Protein AF-A0A8S3BRE2-F1 (afdb_monomer_lite)

Radius of gyration: 19.0 Å; chains: 1; bounding box: 40×19×58 Å

Structure (mmCIF, N/CA/C/O backbone):
data_AF-A0A8S3BRE2-F1
#
_entry.id   AF-A0A8S3BRE2-F1
#
loop_
_atom_site.group_PDB
_atom_site.id
_atom_site.type_symbol
_atom_site.label_atom_id
_atom_site.label_alt_id
_atom_site.label_comp_id
_atom_site.label_asym_id
_atom_site.label_entity_id
_atom_site.label_seq_id
_atom_site.pdbx_PDB_ins_code
_atom_site.Cartn_x
_atom_site.Cartn_y
_atom_site.Cartn_z
_atom_site.occupancy
_atom_site.B_iso_or_equiv
_atom_site.auth_seq_id
_atom_site.auth_comp_id
_atom_site.auth_asym_id
_atom_site.auth_atom_id
_atom_site.pdbx_PDB_model_num
ATOM 1 N N . LYS A 1 1 ? -3.887 3.844 -18.952 1.00 48.41 1 LYS A N 1
ATOM 2 C CA . LYS A 1 1 ? -2.460 4.145 -18.679 1.00 48.41 1 LYS A CA 1
ATOM 3 C C . LYS A 1 1 ? -1.895 2.986 -17.866 1.00 48.41 1 LYS A C 1
ATOM 5 O O . LYS A 1 1 ? -2.081 2.978 -16.660 1.00 48.41 1 LYS A O 1
ATOM 10 N N . GLN A 1 2 ? -1.312 1.988 -18.527 1.00 53.56 2 GLN A N 1
ATOM 11 C CA . GLN A 1 2 ? -0.655 0.861 -17.862 1.00 53.56 2 GLN A CA 1
ATOM 12 C C . GLN A 1 2 ? 0.819 1.251 -17.725 1.00 53.56 2 GLN A C 1
ATOM 14 O O . GLN A 1 2 ? 1.545 1.248 -18.709 1.00 53.56 2 GLN A O 1
ATOM 19 N N .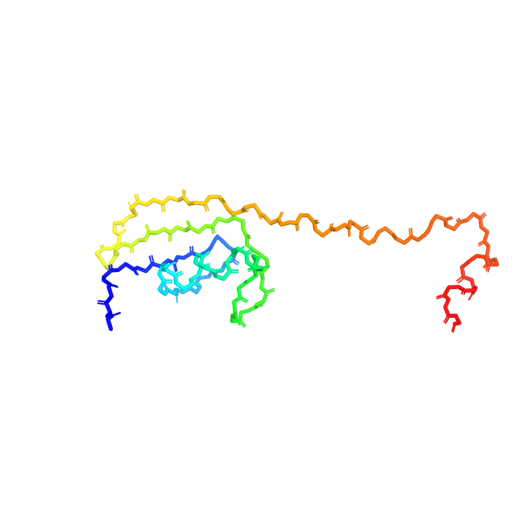 THR A 1 3 ? 1.229 1.746 -16.561 1.00 60.41 3 THR A N 1
ATOM 20 C CA . THR A 1 3 ? 2.645 2.026 -16.296 1.00 60.41 3 THR A CA 1
ATOM 21 C C . THR A 1 3 ? 3.325 0.717 -15.917 1.00 60.41 3 THR A C 1
ATOM 23 O O . THR A 1 3 ? 2.761 -0.014 -15.105 1.00 60.41 3 THR A O 1
ATOM 26 N N . ASP A 1 4 ? 4.523 0.440 -16.434 1.00 74.12 4 ASP A N 1
ATOM 27 C CA . ASP A 1 4 ? 5.333 -0.770 -16.175 1.00 74.12 4 ASP A CA 1
ATOM 28 C C . ASP A 1 4 ? 5.809 -0.950 -14.713 1.00 74.12 4 ASP A C 1
ATOM 30 O O . ASP A 1 4 ? 6.817 -1.606 -14.442 1.00 74.12 4 ASP A O 1
ATOM 34 N N . ILE A 1 5 ? 5.127 -0.308 -13.765 1.00 88.00 5 ILE A N 1
ATOM 35 C CA . ILE A 1 5 ? 5.433 -0.309 -12.343 1.00 88.00 5 ILE A CA 1
ATOM 36 C C . ILE A 1 5 ? 4.294 -0.991 -11.600 1.00 88.00 5 ILE A C 1
ATOM 38 O O . ILE A 1 5 ? 3.161 -0.492 -11.562 1.00 88.00 5 ILE A O 1
ATOM 42 N N . ILE A 1 6 ? 4.638 -2.084 -10.943 1.00 92.19 6 ILE A N 1
ATOM 43 C CA . ILE A 1 6 ? 3.767 -2.788 -10.018 1.00 92.19 6 ILE A CA 1
ATOM 44 C C . ILE A 1 6 ? 4.237 -2.548 -8.588 1.00 92.19 6 ILE A C 1
ATOM 46 O O . ILE A 1 6 ? 5.303 -1.985 -8.325 1.00 92.19 6 ILE A O 1
ATOM 50 N N . ALA A 1 7 ? 3.393 -2.944 -7.653 1.00 93.19 7 ALA A N 1
ATOM 51 C CA . ALA A 1 7 ? 3.686 -2.879 -6.247 1.00 93.19 7 ALA A CA 1
ATOM 52 C C . ALA A 1 7 ? 3.220 -4.129 -5.529 1.00 93.19 7 ALA A C 1
ATOM 54 O O . ALA A 1 7 ? 2.138 -4.657 -5.804 1.00 93.19 7 ALA A O 1
ATOM 55 N N . ARG A 1 8 ? 4.046 -4.556 -4.583 1.00 92.38 8 ARG A N 1
ATOM 56 C CA . ARG A 1 8 ? 3.802 -5.673 -3.680 1.00 92.38 8 ARG A CA 1
ATOM 57 C C . ARG A 1 8 ? 3.747 -5.143 -2.259 1.00 92.38 8 ARG A C 1
ATOM 59 O O . ARG A 1 8 ? 4.350 -4.121 -1.952 1.00 92.38 8 ARG A O 1
ATOM 66 N N . ILE A 1 9 ? 2.999 -5.820 -1.404 1.00 92.69 9 ILE A N 1
ATOM 67 C CA . ILE A 1 9 ? 2.931 -5.490 0.019 1.00 92.69 9 ILE A CA 1
ATOM 68 C C . ILE A 1 9 ? 3.560 -6.617 0.823 1.00 92.69 9 ILE A C 1
ATOM 70 O O . ILE A 1 9 ? 3.421 -7.777 0.457 1.00 92.69 9 ILE A O 1
ATOM 74 N N . ASP A 1 10 ? 4.226 -6.288 1.924 1.00 91.94 10 ASP A N 1
ATOM 75 C CA . ASP A 1 10 ? 4.947 -7.279 2.742 1.00 91.94 10 ASP A CA 1
ATOM 76 C C . ASP A 1 10 ? 4.028 -8.396 3.275 1.00 91.94 10 ASP A C 1
ATOM 78 O O . ASP A 1 10 ? 4.400 -9.560 3.375 1.00 91.94 10 ASP A O 1
ATOM 82 N N . SER A 1 11 ? 2.769 -8.062 3.546 1.00 88.69 11 SER A N 1
ATOM 83 C CA . SER A 1 11 ? 1.867 -8.969 4.253 1.00 88.69 11 SER A CA 1
ATOM 84 C C . SER A 1 11 ? 1.145 -9.977 3.357 1.00 88.69 11 SER A C 1
ATOM 86 O O . SER A 1 11 ? 0.484 -10.869 3.885 1.00 88.69 11 SER A O 1
ATOM 88 N N . CYS A 1 12 ? 1.234 -9.857 2.023 1.00 92.38 12 CYS A N 1
ATOM 89 C CA . CYS A 1 12 ? 0.676 -10.850 1.097 1.00 92.38 12 CYS A CA 1
ATOM 90 C C . CYS A 1 12 ? 1.301 -10.783 -0.308 1.00 92.38 12 CYS A C 1
ATOM 92 O O . CYS A 1 12 ? 1.854 -9.771 -0.716 1.00 92.38 12 CYS A O 1
ATOM 94 N N . SER A 1 13 ? 1.120 -11.830 -1.113 1.00 90.12 13 SER A N 1
ATOM 95 C CA . SER A 1 13 ? 1.677 -11.936 -2.472 1.00 90.12 13 SER A CA 1
ATOM 96 C C . SER A 1 13 ? 0.889 -11.203 -3.570 1.00 90.12 13 SER A C 1
ATOM 98 O O . SER A 1 13 ? 1.198 -11.368 -4.749 1.00 90.12 13 SER A O 1
ATOM 100 N N . HIS A 1 14 ? -0.119 -10.396 -3.227 1.00 92.31 14 HIS A N 1
ATOM 101 C CA . HIS A 1 14 ? -0.921 -9.684 -4.223 1.00 92.31 14 HIS A CA 1
ATOM 102 C C . HIS A 1 14 ? -0.164 -8.500 -4.839 1.00 92.31 14 HIS A C 1
ATOM 104 O O . HIS A 1 14 ? 0.443 -7.693 -4.133 1.00 92.31 14 HIS A O 1
ATOM 110 N N . THR A 1 15 ? -0.263 -8.374 -6.161 1.00 91.25 15 THR A N 1
ATOM 111 C CA . THR A 1 15 ? 0.329 -7.289 -6.951 1.00 91.25 15 THR A CA 1
ATOM 112 C C . THR A 1 15 ? -0.722 -6.271 -7.369 1.00 91.25 15 THR A C 1
ATOM 114 O O . THR A 1 15 ? -1.794 -6.636 -7.856 1.00 91.25 15 THR A O 1
ATOM 117 N N . PHE A 1 16 ? -0.388 -4.991 -7.253 1.00 91.56 16 PHE A N 1
ATOM 118 C CA . PHE A 1 16 ? -1.250 -3.878 -7.646 1.00 91.56 16 PHE A CA 1
ATOM 119 C C . PHE A 1 16 ? -0.472 -2.862 -8.480 1.00 91.56 16 PHE A C 1
ATOM 121 O O . PHE A 1 16 ? 0.757 -2.865 -8.497 1.00 91.56 16 PHE A O 1
ATOM 128 N N . CYS A 1 17 ? -1.171 -1.937 -9.136 1.00 91.75 17 CYS A N 1
ATOM 129 C CA . CYS A 1 17 ? -0.520 -0.741 -9.663 1.00 91.75 17 CYS A CA 1
ATOM 130 C C . CYS A 1 17 ? 0.070 0.064 -8.497 1.00 91.75 17 CYS A C 1
ATOM 132 O O . CYS A 1 17 ? -0.625 0.310 -7.506 1.00 91.75 17 CYS A O 1
ATOM 134 N N . PHE A 1 18 ? 1.317 0.517 -8.634 1.00 91.56 18 PHE A N 1
ATOM 135 C CA . PHE A 1 18 ? 2.006 1.244 -7.563 1.00 91.56 18 PHE A CA 1
ATOM 136 C C . PHE A 1 18 ? 1.241 2.476 -7.077 1.00 91.56 18 PHE A C 1
ATOM 138 O O . PHE A 1 18 ? 1.009 2.622 -5.879 1.00 91.56 18 PHE A O 1
ATOM 145 N N . SER A 1 19 ? 0.763 3.313 -7.997 1.00 90.81 19 SER A N 1
ATOM 146 C CA . SER A 1 19 ? -0.021 4.508 -7.665 1.00 90.81 19 SER A CA 1
ATOM 147 C C . SER A 1 19 ? -1.270 4.160 -6.855 1.00 90.81 19 SER A C 1
ATOM 149 O O . SER A 1 19 ? -1.548 4.787 -5.839 1.00 90.81 19 SER A O 1
ATOM 151 N N . CYS A 1 20 ? -1.985 3.110 -7.269 1.00 91.56 20 CYS A N 1
ATOM 152 C CA . CYS A 1 20 ? -3.247 2.720 -6.653 1.00 91.56 20 CYS A CA 1
ATOM 153 C C . CYS A 1 20 ? -3.058 2.248 -5.210 1.00 91.56 20 CYS A C 1
ATOM 155 O O . CYS A 1 20 ? -3.790 2.687 -4.325 1.00 91.56 20 CYS A O 1
ATOM 157 N N . ILE A 1 21 ? -2.082 1.369 -4.954 1.00 92.50 21 ILE A N 1
ATOM 158 C CA . ILE A 1 21 ? -1.858 0.867 -3.592 1.00 92.50 21 ILE A CA 1
ATOM 159 C C . ILE A 1 21 ? -1.239 1.936 -2.683 1.00 92.50 21 ILE A C 1
ATOM 161 O O . ILE A 1 21 ? -1.537 1.965 -1.491 1.00 92.50 21 ILE A O 1
ATOM 165 N N . LEU A 1 22 ? -0.446 2.852 -3.247 1.00 90.94 22 LEU A N 1
ATOM 166 C CA . LEU A 1 22 ? 0.121 3.983 -2.518 1.00 90.94 22 LEU A CA 1
ATOM 167 C C . LEU A 1 22 ? -0.952 5.001 -2.105 1.00 90.94 22 LEU A C 1
ATOM 169 O O . LEU A 1 22 ? -0.919 5.531 -0.997 1.00 90.94 22 LEU A O 1
ATOM 173 N N . GLU A 1 23 ? -1.919 5.297 -2.974 1.00 91.56 23 GLU A N 1
ATOM 174 C CA . GLU A 1 23 ? -3.068 6.133 -2.606 1.00 91.56 23 GLU A CA 1
ATOM 175 C C . GLU A 1 23 ? -3.949 5.437 -1.571 1.00 91.56 23 GLU A C 1
ATOM 177 O O . GLU A 1 23 ? -4.360 6.050 -0.586 1.00 91.56 23 GLU A O 1
ATOM 182 N N . TRP A 1 24 ? -4.171 4.135 -1.745 1.00 91.50 24 TRP A N 1
ATOM 183 C CA . TRP A 1 24 ? -4.927 3.329 -0.799 1.00 91.50 24 TRP A CA 1
ATOM 184 C C . TRP A 1 24 ? -4.302 3.331 0.599 1.00 91.50 24 TRP A C 1
ATOM 186 O O . TRP A 1 24 ? -5.012 3.533 1.586 1.00 91.50 24 TRP A O 1
ATOM 196 N N . SER A 1 25 ? -2.978 3.187 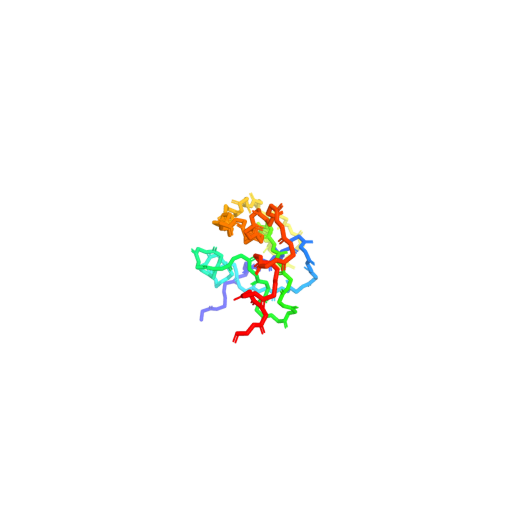0.702 1.00 90.69 25 SER A N 1
ATOM 197 C CA . SER A 1 25 ? -2.290 3.144 1.995 1.00 90.69 25 SER A CA 1
ATOM 198 C C . SER A 1 25 ? -2.387 4.440 2.793 1.00 90.69 25 SER A C 1
ATOM 200 O O . SER A 1 25 ? -2.307 4.388 4.017 1.00 90.69 25 SER A O 1
ATOM 202 N N . LYS A 1 26 ? -2.605 5.589 2.134 1.00 87.62 26 LYS A N 1
ATOM 203 C CA . LYS A 1 26 ? -2.874 6.871 2.814 1.00 87.62 26 LYS A CA 1
ATOM 204 C C . LYS A 1 26 ? -4.194 6.851 3.583 1.00 87.62 26 LYS A C 1
ATOM 206 O O . LYS A 1 26 ? -4.336 7.563 4.570 1.00 87.62 26 LYS A O 1
ATOM 211 N N . VAL A 1 27 ? -5.153 6.043 3.131 1.00 88.56 27 VAL A N 1
ATOM 212 C CA . VAL A 1 27 ? -6.468 5.897 3.766 1.00 88.56 27 VAL A CA 1
ATOM 213 C C . VAL A 1 27 ? -6.465 4.701 4.717 1.00 88.56 27 VAL A C 1
ATOM 215 O O . VAL A 1 27 ? -6.853 4.820 5.880 1.00 88.56 27 VAL A O 1
ATOM 218 N N . ARG A 1 28 ? -6.048 3.524 4.231 1.00 86.12 28 ARG A N 1
ATOM 219 C CA . ARG A 1 28 ? -6.002 2.267 4.991 1.00 86.12 28 ARG A CA 1
ATOM 220 C C . ARG A 1 28 ? -4.838 1.405 4.516 1.00 86.12 28 ARG A C 1
ATOM 222 O O . ARG A 1 28 ? -4.816 0.936 3.386 1.00 86.12 28 ARG A O 1
ATOM 229 N N . ALA A 1 29 ? -3.932 1.080 5.426 1.00 89.12 29 ALA A N 1
ATOM 230 C CA . ALA A 1 29 ? -2.849 0.136 5.175 1.00 89.12 29 ALA A CA 1
ATOM 231 C C . ALA A 1 29 ? -3.325 -1.324 5.334 1.00 89.12 29 ALA A C 1
ATOM 233 O O . ALA A 1 29 ? -2.910 -2.051 6.233 1.00 89.12 29 ALA A O 1
ATOM 234 N N . ILE A 1 30 ? -4.303 -1.718 4.515 1.00 92.00 30 ILE A N 1
ATOM 235 C CA . ILE A 1 30 ? -4.907 -3.057 4.499 1.00 92.00 30 ILE A CA 1
ATOM 236 C C . ILE A 1 30 ? -5.008 -3.537 3.053 1.00 92.00 30 ILE A C 1
ATOM 238 O O . ILE A 1 30 ? -5.457 -2.780 2.201 1.00 92.00 30 ILE A O 1
ATOM 242 N N . CYS A 1 31 ? -4.654 -4.787 2.763 1.00 92.50 31 CYS A N 1
ATOM 243 C CA . CYS A 1 31 ? -4.777 -5.352 1.424 1.00 92.50 31 CYS A CA 1
ATOM 244 C C . CYS A 1 31 ? -6.237 -5.294 0.924 1.00 92.50 31 CYS A C 1
ATOM 246 O O . CYS A 1 31 ? -7.121 -5.825 1.604 1.00 92.50 31 CYS A O 1
ATOM 248 N N . 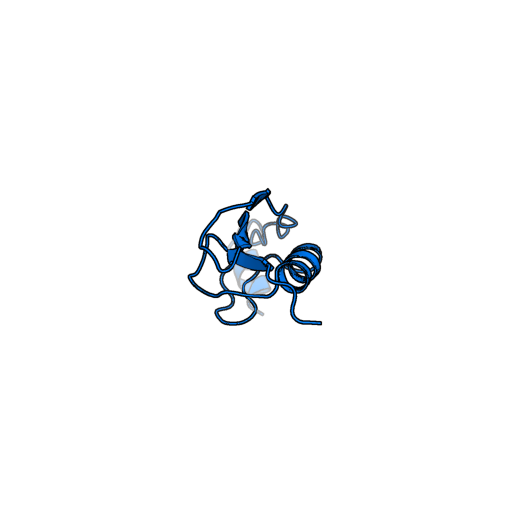PRO A 1 32 ? -6.512 -4.736 -0.270 1.00 91.25 32 PRO A N 1
ATOM 249 C CA . PRO A 1 32 ? -7.865 -4.690 -0.829 1.00 91.25 32 PRO A CA 1
ATOM 250 C C . PRO A 1 32 ? -8.494 -6.070 -1.080 1.00 91.25 32 PRO A C 1
ATOM 252 O O . PRO A 1 32 ? -9.716 -6.187 -1.078 1.00 91.25 32 PRO A O 1
ATOM 255 N N . LEU A 1 33 ? -7.672 -7.107 -1.283 1.00 91.38 33 LEU A N 1
ATOM 256 C CA . LEU A 1 33 ? -8.125 -8.456 -1.640 1.00 91.38 33 LEU A CA 1
ATOM 257 C C . LEU A 1 33 ? -8.290 -9.360 -0.413 1.00 91.38 33 LEU A C 1
ATOM 259 O O . LEU A 1 33 ? -9.377 -9.874 -0.167 1.00 91.38 33 LEU A O 1
ATOM 263 N N . CYS A 1 34 ? -7.237 -9.527 0.394 1.00 92.94 34 CYS A N 1
ATOM 264 C CA . CYS A 1 34 ? -7.256 -10.438 1.548 1.00 92.94 34 CYS A CA 1
ATOM 265 C C . CYS A 1 34 ? -7.498 -9.749 2.896 1.00 92.94 34 CYS A C 1
ATOM 267 O O . CYS A 1 34 ? -7.574 -10.421 3.921 1.00 92.94 34 CYS A O 1
ATOM 269 N N . LYS A 1 35 ? -7.612 -8.416 2.919 1.00 89.56 35 LYS A N 1
ATOM 270 C CA . LYS A 1 35 ? -7.846 -7.621 4.135 1.00 89.56 35 LYS A CA 1
ATOM 271 C C . LYS A 1 35 ? -6.763 -7.757 5.216 1.00 89.56 35 LYS A C 1
ATOM 273 O O . LYS A 1 35 ? -7.004 -7.395 6.367 1.00 89.56 35 LYS A O 1
ATOM 278 N N . GLN A 1 36 ? -5.564 -8.215 4.860 1.00 89.19 36 GLN A N 1
ATOM 279 C CA . GLN A 1 36 ? -4.429 -8.254 5.782 1.00 89.19 36 GLN A CA 1
ATOM 280 C C . GLN A 1 36 ? -3.817 -6.857 5.957 1.00 89.19 36 GLN A C 1
ATOM 282 O O . GLN A 1 36 ? -3.646 -6.151 4.960 1.00 89.19 36 GLN A O 1
ATOM 287 N N . PRO A 1 37 ? -3.509 -6.429 7.193 1.00 90.25 37 PRO A N 1
ATOM 288 C CA . PRO A 1 37 ? -2.799 -5.176 7.428 1.00 90.25 37 PRO A CA 1
ATOM 289 C C . PRO A 1 37 ? -1.381 -5.274 6.866 1.00 90.25 37 PRO A C 1
ATOM 291 O O . PRO A 1 37 ? -0.778 -6.332 6.986 1.00 90.25 37 PRO A O 1
ATOM 294 N N . PHE A 1 38 ? -0.862 -4.193 6.284 1.00 91.44 38 PHE A N 1
ATOM 295 C CA . PHE A 1 38 ? 0.506 -4.137 5.766 1.00 91.44 38 PHE A CA 1
ATOM 296 C C . PHE A 1 38 ? 1.242 -2.878 6.215 1.00 91.44 38 PHE A C 1
ATOM 298 O O . PHE A 1 38 ? 0.617 -1.856 6.491 1.00 91.44 38 PHE A O 1
ATOM 305 N N . SER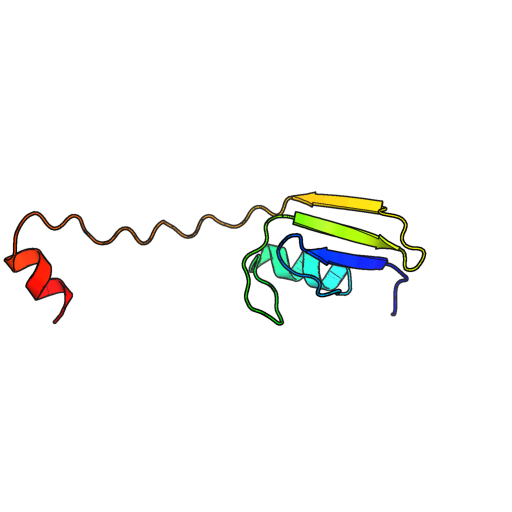 A 1 39 ? 2.573 -2.959 6.261 1.00 91.06 39 SER A N 1
ATOM 306 C CA . SER A 1 39 ? 3.442 -1.871 6.741 1.00 91.06 39 SER A CA 1
ATOM 307 C C . SER A 1 39 ? 4.449 -1.385 5.699 1.00 91.06 39 SER A C 1
ATOM 309 O O . SER A 1 39 ? 5.015 -0.306 5.856 1.00 91.06 39 SER A O 1
ATOM 311 N N . VAL A 1 40 ? 4.661 -2.148 4.625 1.00 92.06 40 VAL A N 1
ATOM 312 C CA . VAL A 1 40 ? 5.630 -1.833 3.570 1.00 92.06 40 VAL A CA 1
ATOM 313 C C . VAL A 1 40 ? 5.000 -2.080 2.204 1.00 92.06 40 VAL A C 1
ATOM 315 O O . VAL A 1 40 ? 4.278 -3.064 2.015 1.00 92.06 40 VAL A O 1
ATOM 318 N N . ILE A 1 41 ? 5.265 -1.166 1.271 1.00 93.88 41 ILE A N 1
ATOM 319 C CA . ILE A 1 41 ? 4.959 -1.297 -0.152 1.00 93.88 41 ILE A CA 1
ATOM 320 C C . ILE A 1 41 ? 6.284 -1.339 -0.917 1.00 93.88 41 ILE A C 1
ATOM 322 O O . ILE A 1 41 ? 7.038 -0.369 -0.900 1.00 93.88 41 ILE A O 1
ATOM 326 N N . THR A 1 42 ? 6.536 -2.426 -1.633 1.00 94.19 42 THR A N 1
ATOM 327 C CA . THR A 1 42 ? 7.689 -2.593 -2.523 1.00 94.19 42 THR A CA 1
ATOM 328 C C . THR A 1 42 ? 7.279 -2.226 -3.943 1.00 94.19 42 THR A C 1
ATOM 330 O O . THR A 1 42 ? 6.362 -2.827 -4.504 1.00 94.19 42 THR A O 1
ATOM 333 N N . ARG A 1 43 ? 7.941 -1.232 -4.532 1.00 92.81 43 ARG A N 1
ATOM 334 C CA . ARG A 1 43 ? 7.787 -0.802 -5.923 1.00 92.81 43 ARG A CA 1
ATOM 335 C C . ARG A 1 43 ? 8.721 -1.616 -6.811 1.00 92.81 43 ARG A C 1
ATOM 337 O O . ARG A 1 43 ? 9.935 -1.558 -6.642 1.00 92.81 43 ARG A O 1
ATOM 344 N N . GLU A 1 44 ? 8.168 -2.307 -7.797 1.00 91.00 44 GLU A N 1
ATOM 345 C CA . GLU A 1 44 ? 8.904 -3.240 -8.658 1.00 91.00 44 GLU A CA 1
ATOM 346 C C . GLU A 1 44 ? 8.582 -2.981 -10.142 1.00 91.00 44 GLU A C 1
ATOM 348 O O . GLU A 1 44 ? 7.478 -2.550 -10.500 1.00 91.00 44 GLU A O 1
ATOM 353 N N . ARG A 1 45 ? 9.564 -3.200 -11.021 1.00 88.44 45 ARG A N 1
ATOM 354 C CA . ARG A 1 45 ? 9.382 -3.231 -12.483 1.00 88.44 45 ARG A CA 1
ATOM 355 C C . ARG A 1 45 ? 8.890 -4.613 -12.913 1.00 88.44 45 ARG A C 1
ATOM 357 O O . ARG A 1 45 ? 9.244 -5.601 -12.291 1.00 88.44 45 ARG A O 1
ATOM 364 N N . TYR A 1 46 ? 8.202 -4.725 -14.051 1.00 79.06 46 TYR A N 1
ATOM 365 C CA . TYR A 1 46 ? 7.855 -6.046 -14.620 1.00 79.06 46 TYR A CA 1
ATOM 366 C C . TYR A 1 46 ? 9.063 -6.960 -14.893 1.00 79.06 46 TYR A C 1
ATOM 368 O O . TYR A 1 46 ? 8.911 -8.174 -14.947 1.00 79.06 46 TYR A O 1
ATOM 376 N N . SER A 1 47 ? 10.253 -6.379 -15.052 1.00 81.69 47 SER A N 1
ATOM 377 C CA . SER A 1 47 ? 11.524 -7.100 -15.196 1.00 81.69 47 SER A CA 1
ATOM 378 C C . SER A 1 47 ? 11.991 -7.775 -13.886 1.00 81.69 47 SER A C 1
ATOM 380 O O . SER A 1 47 ? 12.914 -8.581 -13.903 1.00 81.69 47 SER A O 1
ATOM 382 N N . GLY A 1 48 ? 11.325 -7.502 -12.754 1.00 74.12 48 GLY A N 1
ATOM 383 C CA . GLY A 1 48 ? 11.671 -8.022 -11.424 1.00 74.12 48 GLY A CA 1
ATOM 384 C C . GLY A 1 48 ? 12.618 -7.116 -10.635 1.00 74.12 48 GLY A C 1
ATOM 385 O O . GLY A 1 48 ? 12.969 -7.423 -9.499 1.00 74.12 48 GLY A O 1
ATOM 386 N N . ASP A 1 49 ? 13.024 -5.986 -11.213 1.00 83.31 49 ASP A N 1
ATOM 387 C CA . ASP A 1 49 ? 13.900 -5.027 -10.551 1.00 83.31 49 ASP A CA 1
ATOM 388 C C . ASP A 1 49 ? 13.127 -4.243 -9.482 1.00 83.31 49 ASP A C 1
ATOM 390 O O . ASP A 1 49 ? 12.192 -3.486 -9.790 1.00 83.31 49 ASP A O 1
ATOM 394 N N . ILE A 1 50 ? 13.535 -4.406 -8.221 1.00 83.81 50 ILE A N 1
ATOM 395 C CA . ILE A 1 50 ? 13.030 -3.600 -7.108 1.00 83.81 50 ILE A CA 1
ATOM 396 C C . ILE A 1 50 ? 13.552 -2.177 -7.285 1.00 83.81 50 ILE A C 1
ATOM 398 O O . ILE A 1 50 ? 14.755 -1.930 -7.333 1.00 83.81 50 ILE A O 1
ATOM 402 N N . VAL A 1 51 ? 12.621 -1.235 -7.389 1.00 86.94 51 VAL A N 1
ATOM 403 C CA . VAL A 1 51 ? 12.922 0.187 -7.554 1.00 86.94 51 VAL A CA 1
ATOM 404 C C . VAL A 1 51 ? 13.054 0.857 -6.194 1.00 86.94 51 VAL A C 1
ATOM 406 O O . VAL A 1 51 ? 13.954 1.666 -6.001 1.00 86.94 51 VAL A O 1
ATOM 409 N N . GLU A 1 52 ? 12.126 0.571 -5.276 1.00 89.62 52 GLU A N 1
ATOM 410 C CA . GLU A 1 52 ? 12.008 1.288 -4.003 1.00 89.62 52 GLU A CA 1
ATOM 411 C C . GLU A 1 52 ? 11.141 0.517 -2.999 1.00 89.62 52 GLU A C 1
ATOM 413 O O . GLU A 1 52 ? 10.189 -0.157 -3.389 1.00 89.62 52 GLU A O 1
ATOM 418 N N . GLU A 1 53 ? 11.414 0.671 -1.704 1.00 91.50 53 GLU A N 1
ATOM 419 C CA . GLU A 1 53 ? 10.551 0.200 -0.616 1.00 91.50 53 GLU A CA 1
ATOM 420 C C . GLU A 1 53 ? 10.052 1.384 0.2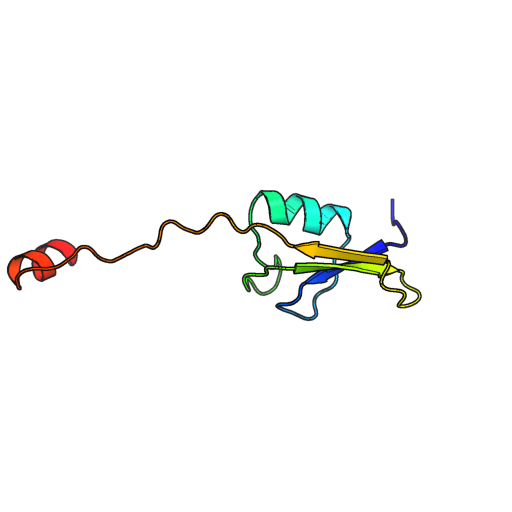12 1.00 91.50 53 GLU A C 1
ATOM 422 O O . GLU A 1 53 ? 10.827 2.238 0.640 1.00 91.50 53 GLU A O 1
ATOM 427 N N . ILE A 1 54 ? 8.742 1.440 0.446 1.00 92.06 54 ILE A N 1
ATOM 428 C CA . ILE A 1 54 ? 8.087 2.535 1.163 1.00 92.06 54 ILE A CA 1
ATOM 429 C C . ILE A 1 54 ? 7.436 1.998 2.427 1.00 92.06 54 ILE A C 1
ATOM 431 O O . ILE A 1 54 ? 6.503 1.193 2.371 1.00 92.06 54 ILE A O 1
ATOM 435 N N . CYS A 1 55 ? 7.875 2.510 3.575 1.00 90.25 55 CYS A N 1
ATOM 436 C CA . CYS A 1 55 ? 7.219 2.274 4.854 1.00 90.25 55 CYS A CA 1
ATOM 437 C C . CYS A 1 55 ? 5.920 3.083 4.930 1.00 90.25 55 CYS A C 1
ATOM 439 O O . CYS A 1 55 ? 5.937 4.317 4.907 1.00 90.25 55 CYS A O 1
ATOM 441 N N . VAL A 1 56 ? 4.786 2.399 5.060 1.00 87.38 56 VAL A N 1
ATOM 442 C CA . VAL A 1 56 ? 3.492 3.047 5.265 1.00 87.38 56 VAL A CA 1
ATOM 443 C C . VAL A 1 56 ? 3.231 3.210 6.753 1.00 87.38 56 VAL A C 1
ATOM 445 O O . VAL A 1 56 ? 3.168 2.251 7.521 1.00 87.38 56 VAL A O 1
ATOM 448 N N . GLN A 1 57 ? 3.069 4.461 7.179 1.00 70.19 57 GLN A N 1
ATOM 449 C CA . GLN A 1 57 ? 2.641 4.753 8.537 1.00 70.19 57 GLN A CA 1
ATOM 450 C C . GLN A 1 57 ? 1.171 4.377 8.657 1.00 70.19 57 GLN A C 1
ATOM 452 O O . GLN A 1 57 ? 0.285 5.120 8.234 1.00 70.19 57 GLN A O 1
ATOM 457 N N . THR A 1 58 ? 0.890 3.207 9.222 1.00 63.84 58 THR A N 1
ATOM 458 C CA . THR A 1 58 ? -0.484 2.894 9.594 1.00 63.84 58 THR A CA 1
ATOM 459 C C . THR A 1 58 ? -0.872 3.889 10.688 1.00 63.84 58 THR A C 1
ATOM 461 O O . THR A 1 58 ? -0.145 3.949 11.691 1.00 63.84 58 THR A O 1
ATOM 464 N N . PRO A 1 59 ? -1.968 4.663 10.564 1.00 59.31 59 PRO A N 1
ATOM 465 C CA . PRO A 1 59 ? -2.508 5.338 11.729 1.00 59.31 59 PRO A CA 1
ATOM 466 C C . PRO A 1 59 ? -2.743 4.237 12.754 1.00 59.31 59 PRO A C 1
ATOM 468 O O . PRO A 1 59 ? -3.521 3.311 12.500 1.00 59.31 59 PRO A O 1
ATOM 471 N N . ARG A 1 60 ? -1.986 4.273 13.861 1.00 54.44 60 ARG A N 1
ATOM 472 C CA . ARG A 1 60 ? -2.193 3.342 14.967 1.00 54.44 60 ARG A CA 1
ATOM 473 C C . ARG A 1 60 ? -3.679 3.434 15.255 1.00 54.44 60 ARG A C 1
ATOM 475 O O . ARG A 1 60 ? -4.155 4.510 15.618 1.00 54.44 60 ARG A O 1
ATOM 482 N N . ARG A 1 61 ? -4.430 2.348 15.028 1.00 54.00 61 ARG A N 1
ATOM 483 C CA . ARG A 1 61 ? -5.791 2.299 15.556 1.00 54.00 61 ARG A CA 1
ATOM 484 C C . ARG A 1 61 ? -5.626 2.656 17.027 1.00 54.00 61 ARG A C 1
ATOM 486 O O . ARG A 1 61 ? -4.771 2.017 17.651 1.00 54.00 61 ARG A O 1
ATOM 493 N N . PRO A 1 62 ? -6.341 3.666 17.559 1.00 53.91 62 PRO A N 1
ATOM 494 C CA . PRO A 1 62 ? -6.357 3.856 18.996 1.00 53.91 62 PRO A CA 1
ATOM 495 C C . PRO A 1 62 ? -6.678 2.478 19.541 1.00 53.91 62 PRO A C 1
ATOM 497 O O . PRO A 1 62 ? -7.651 1.851 19.101 1.00 53.91 62 PRO A O 1
ATOM 500 N N . SER A 1 63 ? -5.740 1.935 20.316 1.00 54.97 63 SER A N 1
ATOM 501 C CA . SER A 1 63 ? -5.876 0.611 20.888 1.00 54.97 63 SER A CA 1
ATOM 502 C C . SER A 1 63 ? -7.265 0.593 21.493 1.00 54.97 63 SER A C 1
ATOM 504 O O . SER A 1 63 ? -7.539 1.399 22.382 1.00 54.97 63 SER A O 1
ATOM 506 N N . ARG A 1 64 ? -8.161 -0.239 20.950 1.00 60.47 64 ARG A N 1
ATOM 507 C CA . ARG A 1 64 ? -9.434 -0.537 21.597 1.00 60.47 64 ARG A CA 1
ATOM 508 C C . ARG A 1 64 ? -9.057 -1.322 22.845 1.00 60.47 64 ARG A C 1
ATOM 510 O O . ARG A 1 64 ? -9.110 -2.545 22.841 1.00 60.47 64 ARG A O 1
ATOM 517 N N . GLN A 1 65 ? -8.518 -0.631 23.842 1.00 65.69 65 GLN A N 1
ATOM 518 C CA . GLN A 1 65 ? -8.348 -1.200 25.155 1.00 65.69 65 GLN A CA 1
ATOM 519 C C . GLN A 1 65 ? -9.773 -1.353 25.673 1.00 65.69 65 GLN A C 1
ATOM 521 O O . GLN A 1 65 ? -10.523 -0.369 25.633 1.00 65.69 65 GLN A O 1
ATOM 526 N N . PRO A 1 66 ? -10.195 -2.567 26.059 1.00 70.06 66 PRO A N 1
ATOM 527 C CA . PRO A 1 66 ? -11.415 -2.678 26.834 1.00 70.06 66 PRO A CA 1
ATOM 528 C C . PRO A 1 66 ? -11.281 -1.757 28.058 1.00 70.06 66 PRO A C 1
ATOM 530 O O . PRO A 1 66 ? -10.157 -1.534 28.529 1.00 70.06 66 PRO A O 1
ATOM 533 N N . PRO A 1 67 ? -12.387 -1.169 28.538 1.00 78.00 67 PRO A N 1
ATOM 534 C CA . PRO A 1 67 ? -12.348 -0.388 29.763 1.00 78.00 67 PRO A CA 1
ATOM 535 C C . PRO A 1 67 ? -11.705 -1.209 30.890 1.00 78.00 67 PRO A C 1
ATOM 537 O O . PRO A 1 67 ? -11.786 -2.439 30.920 1.00 78.00 67 PRO A O 1
ATOM 540 N N . ASN A 1 68 ? -10.994 -0.528 31.788 1.00 80.81 68 ASN A N 1
ATOM 541 C CA . ASN A 1 68 ? -10.381 -1.180 32.938 1.00 80.81 68 ASN A CA 1
ATOM 542 C C . ASN A 1 68 ? -11.482 -1.539 33.943 1.00 80.81 68 ASN A C 1
ATOM 544 O O . ASN A 1 68 ? -11.896 -0.698 34.740 1.00 80.81 68 ASN A O 1
ATOM 548 N N . PHE A 1 69 ? -11.966 -2.778 33.872 1.00 86.19 69 PHE A N 1
ATOM 549 C CA . PHE A 1 69 ? -12.985 -3.286 34.780 1.00 86.19 69 PHE A CA 1
ATOM 550 C C . PHE A 1 69 ? -12.397 -3.471 36.182 1.00 86.19 69 PHE A C 1
ATOM 552 O O . PHE A 1 69 ? -11.572 -4.355 36.413 1.00 86.19 69 PHE A O 1
ATOM 559 N N . THR A 1 70 ? -12.845 -2.661 37.140 1.00 88.56 70 THR A N 1
ATOM 560 C CA . THR A 1 70 ? -12.421 -2.781 38.548 1.00 88.56 70 THR A CA 1
ATOM 561 C C . THR A 1 70 ? -13.318 -3.715 39.370 1.00 88.56 70 THR A C 1
ATOM 563 O O . THR A 1 70 ? -12.948 -4.097 40.481 1.00 88.56 70 THR A O 1
ATOM 566 N N . ASN A 1 71 ? -14.491 -4.105 38.850 1.00 89.06 71 ASN A N 1
ATOM 567 C CA . ASN A 1 71 ? -15.440 -5.003 39.518 1.00 89.06 71 ASN A CA 1
ATOM 568 C C . ASN A 1 71 ? -16.387 -5.709 38.516 1.00 89.06 71 ASN A C 1
ATOM 570 O O . ASN A 1 71 ? -16.514 -5.286 37.369 1.00 89.06 71 ASN A O 1
ATOM 574 N N . LEU A 1 72 ? -17.101 -6.748 38.969 1.00 86.75 72 LEU A N 1
ATOM 575 C CA . LEU A 1 72 ? -18.097 -7.516 38.208 1.00 86.75 72 LEU A CA 1
ATOM 576 C C . LEU A 1 72 ? -19.269 -6.668 37.694 1.00 86.75 72 LEU A C 1
ATOM 578 O O . LEU A 1 72 ? -19.741 -6.913 36.589 1.00 86.75 72 LEU A O 1
ATOM 582 N N . ASN A 1 73 ? -19.712 -5.655 38.447 1.00 86.25 73 ASN A N 1
ATOM 583 C CA . ASN A 1 73 ? -20.767 -4.745 37.975 1.00 86.25 73 ASN A CA 1
ATOM 584 C C . ASN A 1 73 ? -20.336 -3.967 36.720 1.00 86.25 73 ASN A C 1
ATOM 586 O O . ASN A 1 73 ? -21.143 -3.747 35.826 1.00 86.25 73 ASN A O 1
ATOM 590 N N . ASP A 1 74 ? -19.059 -3.590 36.635 1.00 84.00 74 ASP A N 1
ATOM 591 C CA . ASP A 1 74 ? -18.486 -2.883 35.483 1.00 84.00 74 ASP A CA 1
ATOM 592 C C . ASP A 1 74 ? -18.464 -3.785 34.235 1.00 84.00 74 ASP A C 1
ATOM 594 O O . ASP A 1 74 ? -18.738 -3.340 33.124 1.00 84.00 74 ASP A O 1
ATOM 598 N N . ILE A 1 75 ? -18.219 -5.085 34.441 1.00 85.06 75 ILE A N 1
ATOM 599 C CA . ILE A 1 75 ? -18.238 -6.108 33.388 1.00 85.06 75 ILE A CA 1
ATOM 600 C C . ILE A 1 75 ? -19.664 -6.316 32.869 1.00 85.06 75 ILE A C 1
ATOM 602 O O . ILE A 1 75 ? -19.876 -6.314 31.661 1.00 85.06 75 ILE A O 1
ATOM 606 N N . LEU A 1 76 ? -20.645 -6.489 33.761 1.00 83.81 76 LEU A N 1
ATOM 607 C CA . LEU A 1 76 ? -22.034 -6.772 33.378 1.00 83.81 76 LEU A CA 1
ATOM 608 C C . LEU A 1 76 ? -22.678 -5.605 32.618 1.00 83.81 76 LEU A C 1
ATOM 610 O O . LEU A 1 76 ? -23.297 -5.834 31.587 1.00 83.81 76 LEU A O 1
ATOM 614 N N . ASN A 1 77 ? -22.455 -4.365 33.065 1.00 81.88 77 ASN A N 1
ATOM 615 C CA . ASN A 1 77 ? -22.970 -3.163 32.396 1.00 81.88 77 ASN A CA 1
ATOM 616 C C . ASN A 1 77 ? -22.347 -2.904 31.013 1.00 81.88 77 ASN A C 1
ATOM 618 O O . ASN A 1 77 ? -22.830 -2.051 30.280 1.00 81.88 77 ASN A O 1
ATOM 622 N N . TRP A 1 78 ? -21.248 -3.578 30.668 1.00 79.88 78 TRP A N 1
ATOM 623 C CA . TRP A 1 78 ? -20.627 -3.472 29.347 1.00 79.88 78 TRP A CA 1
ATOM 624 C C . TRP A 1 78 ? -21.175 -4.491 28.337 1.00 79.88 78 TRP A C 1
ATOM 626 O O . TRP A 1 78 ? -20.989 -4.319 27.132 1.00 79.88 78 TRP A O 1
ATOM 636 N N . PHE A 1 79 ? -21.815 -5.560 28.816 1.00 77.62 79 PHE A N 1
ATOM 637 C CA . PHE A 1 79 ? -22.421 -6.584 27.965 1.00 77.62 79 PHE A CA 1
ATOM 638 C C . PHE A 1 79 ? -23.911 -6.345 27.670 1.00 77.62 79 PHE A C 1
ATOM 640 O O . PHE A 1 79 ? -24.423 -6.987 26.752 1.00 77.62 79 PHE A O 1
ATOM 647 N N . ASP A 1 80 ? -24.571 -5.459 28.421 1.00 60.56 80 ASP A N 1
ATOM 648 C CA . ASP A 1 80 ? -25.946 -4.976 28.190 1.00 60.56 80 ASP A CA 1
ATOM 649 C C . ASP A 1 80 ? -25.955 -3.765 27.234 1.00 60.56 80 ASP A C 1
ATOM 651 O O . ASP A 1 80 ? -26.820 -3.725 26.327 1.00 60.56 80 ASP A O 1
#

Foldseek 3Di:
DDDQKWKDFPFDGDIDHPVVQVVVLVVAQADPPPRHHTFKIFIAGPVRDTDDIDGRDGPPPPPPPPPDDPDPVSVVVVVD

InterPro domains:
  IPR001841 Zinc finger, RING-type [PF13639] (8-35)
  IPR001841 Zinc finger, RING-type [PS50089] (12-35)
  IPR013083 Zinc finger, RING/FYVE/PHD-type 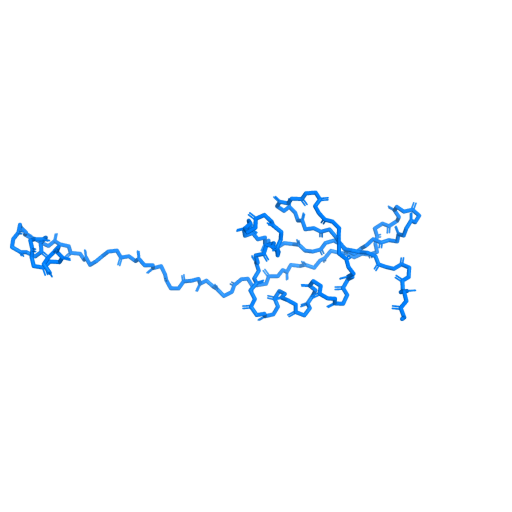[G3DSA:3.30.40.10] (4-74)
  IPR017907 Zinc finger, RING-type, conserved site [PS00518] (12-21)

Sequence (80 aa):
KQTDIIARIDSCSHTFCFSCILEWSKVRAICPLCKQPFSVITRERYSGDIVEEICVQTPRRPSRQPPNFTNLNDILNWFD

Secondary structure (DSSP, 8-state):
---SEEEEETTEEEEEEHHHHHHHHHH--B-TTT--B-SEEEEEETTS-EEEEEE---------PPP---SHHHHHHHH-

pLDDT: mean 83.33, std 12.18, range [48.41, 94.19]

Organism: NCBI:txid392030